Protein AF-A0A2E7QIF4-F1 (afdb_monomer)

Mean predicted aligned error: 8.89 Å

Nearest PDB structures (foldseek):
  8qhs-assembly1_A  TM=5.337E-01  e=3.531E-04  Listeria monocytogenes 10403S
  8fqc-assembly1_U1  TM=5.452E-01  e=2.702E-04  Agrobacterium phage Milano
  9b45-assembly1_P  TM=5.773E-01  e=3.176E-03  Pseudomonas virus Pa193
  8env-assembly1_I  TM=5.473E-01  e=3.176E-03  Pseudomonas phage vB_PaeM_E217
  9b42-assembly1_Q  TM=4.932E-01  e=1.764E-02  Pseudomonas virus Pa193

Radius of gyration: 18.01 Å; Cα contacts (8 Å, |Δi|>4): 302; chains: 1; bounding box: 48×35×57 Å

Secondary structure (DSSP, 8-state):
-B---SSPPEEEEESSSS-TTSEEEEEPPPPPTT-EEEEEEE---EEE-TTS-EEE-S--EEEEEEEEEES--HHHHHHHHHHHHH--EEEEES-TT-TT--EEEEEEEEEEPPBTTB--TTEEEEEEEESSPBS---BHHHHHHHHHHHHHT-----

pLDDT: mean 79.53, std 13.54, range [35.19, 95.19]

Structure (mmCIF, N/CA/C/O backbone):
data_AF-A0A2E7QIF4-F1
#
_entry.id   AF-A0A2E7QIF4-F1
#
loop_
_atom_site.group_PDB
_atom_site.id
_atom_site.type_symbol
_atom_site.label_atom_id
_atom_site.label_alt_id
_atom_site.label_comp_id
_atom_site.label_asym_id
_atom_site.label_entity_id
_atom_site.label_seq_id
_atom_site.pdbx_PDB_ins_code
_atom_site.Cartn_x
_atom_site.Cartn_y
_atom_site.Cartn_z
_atom_site.occupancy
_atom_site.B_iso_or_equiv
_atom_site.auth_seq_id
_atom_site.auth_comp_id
_atom_site.auth_asym_id
_atom_site.auth_atom_id
_atom_site.pdbx_PDB_model_num
ATOM 1 N N . MET A 1 1 ? 15.882 11.655 -2.555 1.00 44.50 1 MET A N 1
ATOM 2 C CA . MET A 1 1 ? 15.370 11.545 -1.172 1.00 44.50 1 MET A CA 1
ATOM 3 C C . MET A 1 1 ? 13.898 11.168 -1.274 1.00 44.50 1 MET A C 1
ATOM 5 O O . MET A 1 1 ? 13.205 11.790 -2.073 1.00 44.50 1 MET A O 1
ATOM 9 N N . ALA A 1 2 ? 13.464 10.092 -0.612 1.00 50.94 2 ALA A N 1
ATOM 10 C CA . ALA A 1 2 ? 12.059 9.679 -0.630 1.00 50.94 2 ALA A CA 1
ATOM 11 C C . ALA A 1 2 ? 11.238 10.697 0.169 1.00 50.94 2 ALA A C 1
ATOM 13 O O . ALA A 1 2 ? 11.675 11.148 1.227 1.00 50.94 2 ALA A O 1
ATOM 14 N N . TYR A 1 3 ? 10.102 11.113 -0.371 1.00 58.53 3 TYR A N 1
ATOM 15 C CA . TYR A 1 3 ? 9.231 12.055 0.312 1.00 58.53 3 TYR A CA 1
ATOM 16 C C . TYR A 1 3 ? 8.413 11.352 1.391 1.00 58.53 3 TYR A C 1
ATOM 18 O O . TYR A 1 3 ? 7.813 10.311 1.146 1.00 58.53 3 TYR A O 1
ATOM 26 N N . THR A 1 4 ? 8.361 11.967 2.565 1.00 56.00 4 THR A N 1
ATOM 27 C CA . THR A 1 4 ? 7.539 11.555 3.702 1.00 56.00 4 THR A CA 1
ATOM 28 C C . THR A 1 4 ? 6.399 12.562 3.847 1.00 56.00 4 THR A C 1
ATOM 30 O O . THR A 1 4 ? 6.537 13.553 4.564 1.00 56.00 4 THR A O 1
ATOM 33 N N . GLY A 1 5 ? 5.312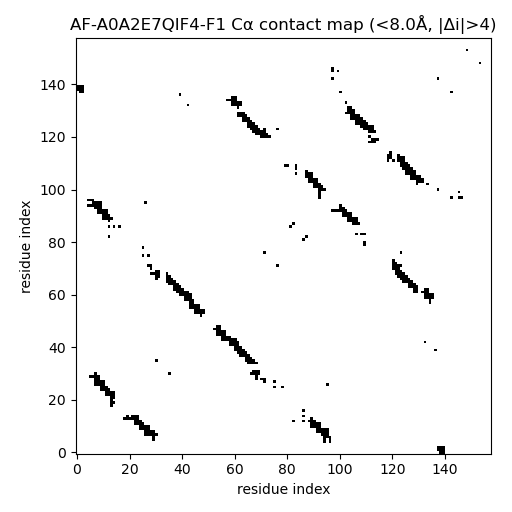 12.393 3.095 1.00 61.62 5 GLY A N 1
ATOM 34 C CA . GLY A 1 5 ? 4.162 13.304 3.158 1.00 61.62 5 GLY A CA 1
ATOM 35 C C . GLY A 1 5 ? 3.518 13.405 4.538 1.00 61.62 5 GLY A C 1
ATOM 36 O O . GLY A 1 5 ? 3.712 12.535 5.385 1.00 61.62 5 GLY A O 1
ATOM 37 N N . SER A 1 6 ? 2.755 14.479 4.754 1.00 65.75 6 SER A N 1
ATOM 38 C CA . SER A 1 6 ? 2.076 14.778 6.024 1.00 65.75 6 SER A CA 1
ATOM 39 C C . SER A 1 6 ? 0.747 14.047 6.204 1.00 65.75 6 SER A C 1
ATOM 41 O O . SER A 1 6 ? 0.360 13.756 7.333 1.00 65.75 6 SER A O 1
ATOM 43 N N . GLY A 1 7 ? 0.042 13.772 5.108 1.00 74.38 7 GLY A N 1
ATOM 44 C CA . GLY A 1 7 ? -1.268 13.143 5.125 1.00 74.38 7 GLY A CA 1
ATOM 45 C C . GLY A 1 7 ? -1.240 11.643 5.438 1.00 74.38 7 GLY A C 1
ATOM 46 O O . GLY A 1 7 ? -0.308 10.924 5.058 1.00 74.38 7 GLY A O 1
ATOM 47 N N . GLY A 1 8 ? -2.295 11.177 6.114 1.00 84.69 8 GLY A N 1
ATOM 48 C CA . GLY A 1 8 ? -2.536 9.757 6.368 1.00 84.69 8 GLY A CA 1
ATOM 49 C C . GLY A 1 8 ? -2.788 8.974 5.073 1.00 84.69 8 GLY A C 1
ATOM 50 O O . GLY A 1 8 ? -3.063 9.577 4.028 1.00 84.69 8 GLY A O 1
ATOM 51 N N . PRO A 1 9 ? -2.651 7.640 5.110 1.00 89.94 9 PRO A N 1
ATOM 52 C CA . PRO A 1 9 ? -3.017 6.805 3.982 1.00 89.94 9 PRO A CA 1
ATOM 53 C C . PRO A 1 9 ? -4.542 6.720 3.846 1.00 89.94 9 PRO A C 1
ATOM 55 O O . PRO A 1 9 ? -5.281 6.756 4.828 1.00 89.94 9 PRO A O 1
ATOM 58 N N . THR A 1 10 ? -5.014 6.552 2.619 1.00 91.50 10 THR A N 1
ATOM 59 C CA . THR A 1 10 ? -6.419 6.273 2.318 1.00 91.50 10 THR A CA 1
ATOM 60 C C . THR A 1 10 ? -6.511 4.930 1.617 1.00 91.50 10 THR A C 1
ATOM 62 O O . THR A 1 10 ? -5.756 4.654 0.684 1.00 91.50 10 THR A O 1
ATOM 65 N N . ILE A 1 11 ? -7.467 4.111 2.038 1.00 91.69 11 ILE A N 1
ATOM 66 C CA . ILE A 1 11 ? -7.817 2.860 1.373 1.00 91.69 11 ILE A CA 1
ATOM 67 C C . ILE A 1 11 ? -9.107 3.072 0.591 1.00 91.69 11 ILE A C 1
ATOM 69 O O . ILE A 1 11 ? -10.085 3.611 1.108 1.00 91.69 11 ILE A O 1
ATOM 73 N N . ILE A 1 12 ? -9.107 2.631 -0.658 1.00 90.12 12 ILE A N 1
ATOM 74 C CA . ILE A 1 12 ? -10.293 2.533 -1.497 1.00 90.12 12 ILE A CA 1
ATOM 75 C C . ILE A 1 12 ? -10.508 1.054 -1.798 1.00 90.12 12 ILE A C 1
ATOM 77 O O . ILE A 1 12 ? -9.614 0.390 -2.321 1.00 90.12 12 ILE A O 1
ATOM 81 N N . TYR A 1 13 ? -11.684 0.535 -1.477 1.00 87.69 13 TYR A N 1
ATOM 82 C CA . TYR A 1 13 ? -12.046 -0.854 -1.752 1.00 87.69 13 TYR A CA 1
ATOM 83 C C . TYR A 1 13 ? -13.475 -0.942 -2.287 1.00 87.69 13 TYR A C 1
ATOM 85 O O . TYR A 1 13 ? -14.237 0.020 -2.204 1.00 87.69 13 TYR A O 1
ATOM 93 N N . TYR A 1 14 ? -13.829 -2.090 -2.853 1.00 81.19 14 TYR A N 1
ATOM 94 C CA . TYR A 1 14 ? -15.171 -2.370 -3.353 1.00 81.19 14 TYR A CA 1
ATOM 95 C C . TYR A 1 14 ? -15.790 -3.453 -2.470 1.00 81.19 14 TYR A C 1
ATOM 97 O O . TYR A 1 14 ? -15.160 -4.483 -2.250 1.00 81.19 14 TYR A O 1
ATOM 105 N N . ASP A 1 15 ? -16.991 -3.205 -1.941 1.00 71.75 15 ASP A N 1
ATOM 106 C CA . ASP A 1 15 ? -17.706 -4.173 -1.086 1.00 71.75 15 ASP A CA 1
ATOM 107 C C . ASP A 1 15 ? -18.119 -5.425 -1.882 1.00 71.75 15 ASP A C 1
ATOM 109 O O . ASP A 1 15 ? -18.134 -6.535 -1.359 1.00 71.75 15 ASP A O 1
ATOM 113 N N . ASP A 1 16 ? -18.374 -5.255 -3.184 1.00 70.56 16 ASP A N 1
ATOM 114 C CA . ASP A 1 16 ? -18.579 -6.345 -4.134 1.00 70.56 16 ASP A CA 1
ATOM 115 C C . ASP A 1 16 ? -17.425 -6.371 -5.160 1.00 70.56 16 ASP A C 1
ATOM 117 O O . ASP A 1 16 ? -17.313 -5.454 -5.983 1.00 70.56 16 ASP A O 1
ATOM 121 N N . PRO A 1 17 ? -16.566 -7.410 -5.156 1.00 62.34 17 PRO A N 1
ATOM 122 C CA . PRO A 1 17 ? -15.470 -7.533 -6.115 1.00 62.34 17 PRO A CA 1
ATOM 123 C C . PRO A 1 17 ? -15.951 -7.789 -7.555 1.00 62.34 17 PRO A C 1
ATOM 125 O O . PRO A 1 17 ? -15.175 -7.614 -8.493 1.00 62.34 17 PRO A O 1
ATOM 128 N N . VAL A 1 18 ? -17.211 -8.192 -7.752 1.00 67.19 18 VAL A N 1
ATOM 129 C CA . VAL A 1 18 ? -17.833 -8.386 -9.072 1.00 67.19 18 VAL A CA 1
ATOM 130 C C . VAL A 1 18 ? -18.488 -7.092 -9.556 1.00 67.19 18 VAL A C 1
ATOM 132 O O . VAL A 1 18 ? -18.449 -6.783 -10.748 1.00 67.19 18 VAL A O 1
ATOM 135 N N . ASN A 1 19 ? -19.067 -6.314 -8.641 1.00 66.75 19 ASN A N 1
ATOM 136 C CA . ASN A 1 19 ? -19.782 -5.080 -8.950 1.00 66.75 19 ASN A CA 1
ATOM 137 C C . ASN A 1 19 ? -19.041 -3.851 -8.397 1.00 66.75 19 ASN A C 1
ATOM 139 O O . ASN A 1 19 ? -19.410 -3.265 -7.381 1.00 66.75 19 ASN A O 1
ATOM 143 N N . MET A 1 20 ? -18.000 -3.428 -9.120 1.00 69.31 20 MET A N 1
ATOM 144 C CA . MET A 1 20 ? -17.104 -2.316 -8.760 1.00 69.31 20 MET A CA 1
ATOM 145 C C . MET A 1 20 ? -17.732 -0.916 -8.936 1.00 69.31 20 MET A C 1
ATOM 147 O O . MET A 1 20 ? -17.037 0.062 -9.201 1.00 69.31 20 MET A O 1
ATOM 151 N N . SER A 1 21 ? -19.055 -0.795 -8.841 1.00 70.94 21 SER A N 1
ATOM 152 C CA . SER A 1 21 ? -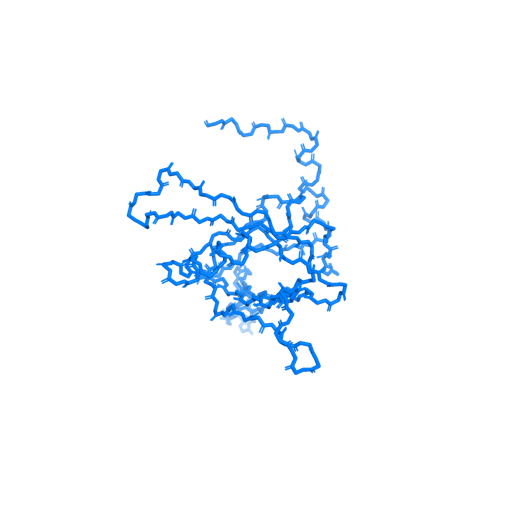19.777 0.446 -9.151 1.00 70.94 21 SER A CA 1
ATOM 153 C C . SER A 1 21 ? -19.739 1.480 -8.022 1.00 70.94 21 SER A C 1
ATOM 155 O O . SER A 1 21 ? -19.883 2.667 -8.298 1.00 70.94 21 SER A O 1
ATOM 157 N N . ASN A 1 22 ? -19.489 1.062 -6.775 1.00 78.88 22 ASN A N 1
ATOM 158 C CA . ASN A 1 22 ? -19.460 1.952 -5.610 1.00 78.88 22 ASN A CA 1
ATOM 159 C C . ASN A 1 22 ? -18.196 1.731 -4.758 1.00 78.88 22 ASN A C 1
ATOM 161 O O . ASN A 1 22 ? -18.204 0.883 -3.862 1.00 78.88 22 ASN A O 1
ATOM 165 N N . PRO A 1 23 ? -17.102 2.474 -5.011 1.00 84.50 23 PRO A N 1
ATOM 166 C CA . PRO A 1 23 ? -15.911 2.404 -4.176 1.00 84.50 23 PRO A CA 1
ATOM 167 C C . PRO A 1 23 ? -16.176 3.006 -2.791 1.00 84.50 23 PRO A C 1
ATOM 169 O O . PRO A 1 23 ? -16.647 4.138 -2.661 1.00 84.50 23 PRO A O 1
ATOM 172 N N . ILE A 1 24 ? -15.812 2.272 -1.743 1.00 86.94 24 ILE A N 1
ATOM 173 C CA . ILE A 1 24 ? -15.818 2.755 -0.365 1.00 86.94 24 ILE A CA 1
ATOM 174 C C . ILE A 1 24 ? -14.439 3.324 -0.050 1.00 86.94 24 ILE A C 1
AT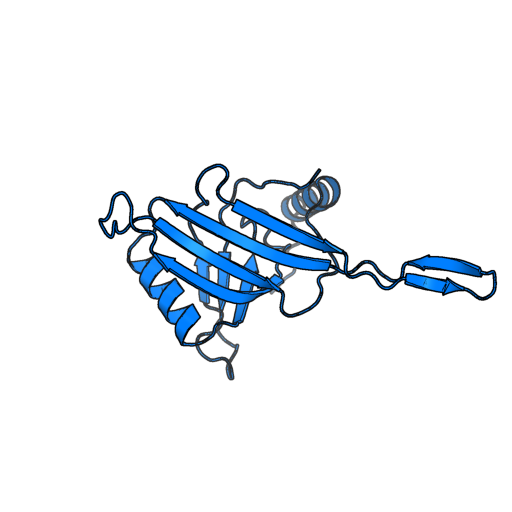OM 176 O O . ILE A 1 24 ? -13.414 2.656 -0.194 1.00 86.94 24 ILE A O 1
ATOM 180 N N . ARG A 1 25 ? -14.428 4.571 0.420 1.00 89.81 25 ARG A N 1
ATOM 181 C CA . ARG A 1 25 ? -13.223 5.279 0.849 1.00 89.81 25 ARG A CA 1
ATOM 182 C C . ARG A 1 25 ? -13.089 5.245 2.369 1.00 89.81 25 ARG A C 1
ATOM 184 O O . ARG A 1 25 ? -14.018 5.607 3.093 1.00 89.81 25 ARG A O 1
ATOM 191 N N . VAL A 1 26 ? -11.917 4.842 2.846 1.00 89.50 26 VAL A N 1
ATOM 192 C CA . VAL A 1 26 ? -11.543 4.824 4.262 1.00 89.50 26 VAL A CA 1
ATOM 193 C C . VAL A 1 26 ? -10.268 5.63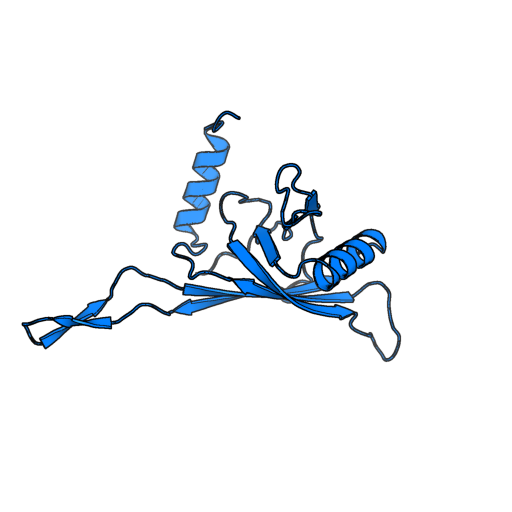7 4.429 1.00 89.50 26 VAL A C 1
ATOM 195 O O . VAL A 1 26 ? -9.179 5.182 4.087 1.00 89.50 26 VAL A O 1
ATOM 198 N N . ASP A 1 27 ? -10.413 6.858 4.936 1.00 89.38 27 ASP A N 1
ATOM 199 C CA . ASP A 1 27 ? -9.276 7.700 5.298 1.00 89.38 27 ASP A CA 1
ATOM 200 C C . ASP A 1 27 ? -8.758 7.253 6.670 1.00 89.38 27 ASP A C 1
ATOM 202 O O . ASP A 1 27 ? -9.487 7.291 7.664 1.00 89.38 27 ASP A O 1
ATOM 206 N N . LEU A 1 28 ? -7.513 6.783 6.718 1.00 88.31 28 LEU A N 1
ATOM 207 C CA . LEU A 1 28 ? -6.884 6.317 7.948 1.00 88.31 28 LEU A CA 1
ATOM 208 C C . LEU A 1 28 ? -6.141 7.467 8.635 1.00 88.31 28 LEU A C 1
ATOM 210 O O . LEU A 1 28 ? -5.691 8.410 7.972 1.00 88.31 28 LEU A O 1
ATOM 214 N N . PRO A 1 29 ? -5.985 7.407 9.970 1.00 86.12 29 PRO A N 1
ATOM 215 C CA . PRO A 1 29 ? -5.172 8.383 10.680 1.00 86.12 29 PRO A CA 1
ATOM 216 C C . PRO A 1 29 ? -3.721 8.357 10.187 1.00 86.12 29 PRO A C 1
ATOM 218 O O . PRO A 1 29 ? -3.253 7.402 9.568 1.00 86.12 29 PRO A O 1
ATOM 221 N N . VAL A 1 30 ? -2.978 9.421 10.483 1.00 85.12 30 VAL A N 1
ATOM 222 C CA . VAL A 1 30 ? -1.534 9.435 10.235 1.00 85.12 30 VAL A CA 1
ATOM 223 C C . VAL A 1 30 ? -0.882 8.364 11.110 1.00 85.12 30 VAL A C 1
ATOM 225 O O . VAL A 1 30 ? -1.197 8.243 12.293 1.00 85.12 30 VAL A O 1
ATOM 228 N N . ALA A 1 31 ? 0.025 7.581 10.526 1.00 84.62 31 ALA A N 1
ATOM 229 C CA . ALA A 1 31 ? 0.820 6.623 11.281 1.00 84.62 31 ALA A CA 1
ATOM 230 C C . ALA A 1 31 ? 1.642 7.330 12.372 1.00 84.62 31 ALA A C 1
ATOM 232 O O . ALA A 1 31 ? 2.025 8.497 12.239 1.00 84.62 31 ALA A O 1
ATOM 233 N N . ASN A 1 32 ? 1.967 6.596 13.431 1.00 83.69 32 ASN A N 1
ATOM 234 C CA . ASN A 1 32 ? 2.866 7.057 14.475 1.00 83.69 32 ASN A CA 1
ATOM 235 C C . ASN A 1 32 ? 4.173 7.587 13.878 1.00 83.69 32 ASN A C 1
ATOM 237 O O . ASN A 1 32 ? 4.676 7.095 12.862 1.00 83.69 32 ASN A O 1
ATOM 241 N N . LYS A 1 33 ? 4.751 8.609 14.515 1.00 80.50 33 LYS A N 1
ATOM 242 C CA . LYS A 1 33 ? 5.989 9.226 14.027 1.00 80.50 33 LYS A CA 1
ATOM 243 C C . LYS A 1 33 ? 7.086 8.164 13.888 1.00 80.50 33 LYS A C 1
ATOM 245 O O . LYS A 1 33 ? 7.470 7.536 14.869 1.00 80.50 33 LYS A O 1
ATOM 250 N N . GLY A 1 34 ? 7.600 7.990 12.669 1.00 81.25 34 GLY A N 1
ATOM 251 C CA . GLY A 1 34 ? 8.630 6.989 12.361 1.00 81.25 34 GLY A CA 1
ATOM 252 C C . GLY A 1 34 ? 8.126 5.541 12.289 1.00 81.25 34 GLY A C 1
ATOM 253 O O . GLY A 1 34 ? 8.940 4.632 12.218 1.00 81.25 34 GLY A O 1
ATOM 254 N N . LYS A 1 35 ? 6.807 5.320 12.306 1.00 86.12 35 LYS A N 1
ATOM 255 C CA . LYS A 1 35 ? 6.143 4.009 12.185 1.00 86.12 35 LYS A CA 1
ATOM 256 C C . LYS A 1 35 ? 5.396 3.859 10.857 1.00 86.12 35 LYS A C 1
ATOM 258 O O . LYS A 1 35 ? 4.401 3.146 10.747 1.00 86.12 35 LYS A O 1
ATOM 263 N N . ARG A 1 36 ? 5.876 4.594 9.861 1.00 87.62 36 ARG A N 1
ATOM 264 C CA . ARG A 1 36 ? 5.482 4.491 8.467 1.00 87.62 36 ARG A CA 1
ATOM 265 C C . ARG A 1 36 ? 6.719 4.130 7.674 1.00 87.62 36 ARG A C 1
ATOM 267 O O . ARG A 1 36 ? 7.681 4.898 7.666 1.00 87.62 36 ARG A O 1
ATOM 274 N N . GLU A 1 37 ? 6.650 3.007 6.988 1.00 89.81 37 GLU A N 1
ATOM 275 C CA . GLU A 1 37 ? 7.725 2.505 6.149 1.00 89.81 37 GLU A CA 1
ATOM 276 C C . GLU A 1 37 ? 7.148 2.204 4.772 1.00 89.81 37 GLU A C 1
ATOM 278 O O . GLU A 1 37 ? 6.368 1.273 4.614 1.00 89.81 37 GLU A O 1
ATOM 283 N N . ASP A 1 38 ? 7.518 3.015 3.783 1.00 89.62 38 ASP A N 1
ATOM 284 C CA . ASP A 1 38 ? 7.180 2.786 2.381 1.00 89.62 38 ASP A CA 1
ATOM 285 C C . ASP A 1 38 ? 8.463 2.360 1.656 1.00 89.62 38 ASP A C 1
ATOM 287 O O . ASP A 1 38 ? 9.418 3.138 1.554 1.00 89.62 38 ASP A O 1
ATOM 291 N N . THR A 1 39 ? 8.494 1.131 1.149 1.00 91.00 39 THR A N 1
ATOM 292 C CA . THR A 1 39 ? 9.660 0.546 0.481 1.00 91.00 39 THR A CA 1
ATOM 293 C C . THR A 1 39 ? 9.375 0.306 -0.998 1.00 91.00 39 THR A C 1
ATOM 295 O O . THR A 1 39 ? 8.268 -0.042 -1.402 1.00 91.00 39 THR A O 1
ATOM 298 N N . TYR A 1 40 ? 10.405 0.514 -1.819 1.00 90.75 40 TYR A N 1
ATOM 299 C CA .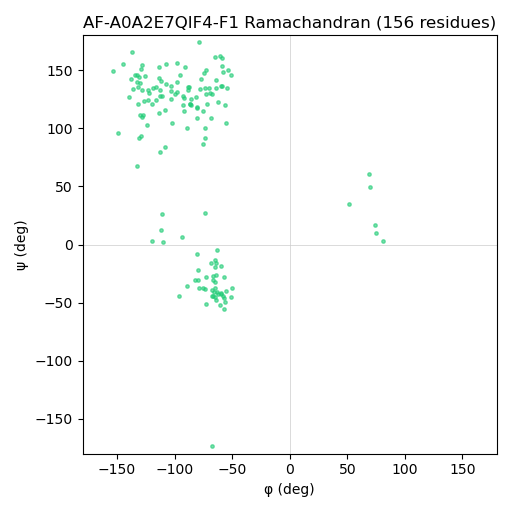 TYR A 1 40 ? 10.362 0.385 -3.273 1.00 90.75 40 TYR A CA 1
ATOM 300 C C . TYR A 1 40 ? 11.529 -0.504 -3.715 1.00 90.75 40 TYR A C 1
ATOM 302 O O . TYR A 1 40 ? 12.642 -0.006 -3.897 1.00 90.75 40 TYR A O 1
ATOM 310 N N . SER A 1 41 ? 11.292 -1.811 -3.856 1.00 92.19 41 SER A N 1
ATOM 311 C CA . SER A 1 41 ? 12.301 -2.749 -4.375 1.00 92.19 41 SER A CA 1
ATOM 312 C C . SER A 1 41 ? 12.467 -2.540 -5.877 1.00 92.19 41 SER A C 1
ATOM 314 O O . SER A 1 41 ? 11.463 -2.472 -6.586 1.00 92.19 41 SER A O 1
ATOM 316 N N . ASP A 1 42 ? 13.703 -2.389 -6.360 1.00 91.88 42 ASP A N 1
ATOM 317 C CA . ASP A 1 42 ? 13.999 -2.293 -7.794 1.00 91.88 42 ASP A CA 1
ATOM 318 C C . ASP A 1 42 ? 13.893 -3.676 -8.431 1.00 91.88 42 ASP A C 1
ATOM 320 O O . ASP A 1 42 ? 14.684 -4.567 -8.137 1.00 91.88 42 ASP A O 1
ATOM 324 N N . GLU A 1 43 ? 12.919 -3.827 -9.319 1.00 92.38 43 GLU A N 1
ATOM 325 C CA . GLU A 1 43 ? 12.647 -5.072 -10.034 1.00 92.38 43 GLU A CA 1
ATOM 326 C C . GLU A 1 43 ? 12.978 -4.923 -11.524 1.00 92.38 43 GLU A C 1
ATOM 328 O O . GLU A 1 43 ? 12.554 -5.743 -12.338 1.00 92.38 43 GLU A O 1
ATOM 333 N N . THR A 1 44 ? 13.678 -3.853 -11.913 1.00 90.81 44 THR A N 1
ATOM 334 C CA . THR A 1 44 ? 13.972 -3.520 -13.311 1.00 90.81 44 THR A CA 1
ATOM 335 C C . THR A 1 44 ? 14.823 -4.596 -13.969 1.00 90.81 44 THR A C 1
ATOM 337 O O . THR A 1 44 ? 15.941 -4.875 -13.532 1.00 90.81 44 THR A O 1
ATOM 340 N N . ASP A 1 45 ? 14.318 -5.157 -15.069 1.00 89.56 45 ASP A N 1
ATOM 341 C CA . ASP A 1 45 ? 15.087 -6.108 -15.865 1.00 89.56 45 ASP A CA 1
ATOM 342 C C . ASP A 1 45 ? 16.320 -5.433 -16.473 1.00 89.56 45 ASP A C 1
ATOM 344 O O . ASP A 1 45 ? 16.273 -4.289 -16.944 1.00 89.56 45 ASP A O 1
ATOM 348 N N . ARG A 1 46 ? 17.430 -6.171 -16.498 1.00 90.81 46 ARG A N 1
ATOM 349 C CA . ARG A 1 46 ? 18.685 -5.742 -17.116 1.00 90.81 46 ARG A CA 1
ATOM 350 C C . ARG A 1 46 ? 19.075 -6.754 -18.175 1.00 90.81 46 ARG A C 1
ATOM 352 O O . ARG A 1 46 ? 19.108 -7.951 -17.902 1.00 90.81 46 ARG A O 1
ATOM 359 N N . PHE A 1 47 ? 19.382 -6.263 -19.366 1.00 89.25 47 PHE A N 1
ATOM 360 C CA . PHE A 1 47 ? 19.718 -7.095 -20.515 1.00 89.25 47 PHE A CA 1
ATOM 361 C C . PHE A 1 47 ? 21.064 -6.668 -21.080 1.00 89.25 47 PHE A C 1
ATOM 363 O O . PHE A 1 47 ? 21.395 -5.484 -21.084 1.00 89.25 47 PHE A O 1
ATOM 370 N N . GLU A 1 48 ? 21.836 -7.627 -21.570 1.00 91.06 48 GLU A N 1
ATOM 371 C CA . GLU A 1 48 ? 23.054 -7.351 -22.318 1.00 91.06 48 GLU A CA 1
ATOM 372 C C . GLU A 1 48 ? 22.690 -7.127 -23.789 1.00 91.06 48 GLU A C 1
ATOM 374 O O . GLU A 1 48 ? 21.988 -7.936 -24.401 1.00 91.06 48 GLU A O 1
ATOM 379 N N . ASN A 1 49 ? 23.105 -5.990 -24.345 1.00 86.44 49 ASN A N 1
ATOM 380 C CA . ASN A 1 49 ? 22.885 -5.692 -25.753 1.00 86.44 49 ASN A CA 1
ATOM 381 C C . ASN A 1 49 ? 23.910 -6.424 -26.641 1.00 86.44 49 ASN A C 1
ATOM 383 O O . ASN A 1 49 ? 24.873 -7.018 -26.163 1.00 86.44 49 ASN A O 1
ATOM 387 N N . ILE A 1 50 ? 23.736 -6.329 -27.961 1.00 87.62 50 ILE A N 1
ATOM 388 C CA . ILE A 1 50 ? 24.650 -6.939 -28.943 1.00 87.62 50 ILE A CA 1
ATOM 389 C C . ILE A 1 50 ? 26.105 -6.440 -28.847 1.00 87.62 50 ILE A C 1
ATOM 391 O O . ILE A 1 50 ? 27.005 -7.110 -29.343 1.00 87.62 50 ILE A O 1
ATOM 395 N N . ASP A 1 51 ? 26.339 -5.292 -28.202 1.00 88.94 51 ASP A N 1
ATOM 396 C CA . ASP A 1 51 ? 27.665 -4.697 -27.988 1.00 88.94 51 ASP A CA 1
ATOM 397 C C . ASP A 1 51 ? 28.290 -5.101 -26.636 1.00 88.94 51 ASP A C 1
ATOM 399 O O . ASP A 1 51 ? 29.310 -4.533 -26.238 1.00 88.94 51 ASP A O 1
ATOM 403 N N . GLY A 1 52 ? 27.665 -6.018 -25.889 1.00 85.19 52 GLY A N 1
ATOM 404 C CA . GLY A 1 52 ? 28.119 -6.447 -24.561 1.00 85.19 52 GLY A CA 1
ATOM 405 C C . GLY A 1 52 ? 27.876 -5.423 -23.444 1.00 85.19 52 GLY A C 1
ATOM 406 O O . GLY A 1 52 ? 28.502 -5.474 -22.384 1.00 85.19 52 GLY A O 1
ATOM 407 N N . LYS A 1 53 ? 27.005 -4.430 -23.671 1.00 87.94 53 LYS A N 1
ATOM 408 C CA . LYS A 1 53 ? 26.642 -3.407 -22.680 1.00 87.94 53 LYS A CA 1
ATOM 409 C C . LYS A 1 53 ? 25.338 -3.772 -21.988 1.00 87.94 53 LYS A C 1
ATOM 411 O O . LYS A 1 53 ? 24.326 -4.022 -22.641 1.00 87.94 53 LYS A O 1
ATOM 416 N N . TYR A 1 54 ? 25.341 -3.702 -20.659 1.00 86.69 54 TYR A N 1
ATOM 417 C CA . TYR A 1 54 ? 24.124 -3.830 -19.865 1.00 86.69 54 TYR A CA 1
ATOM 418 C C . TYR A 1 54 ? 23.251 -2.586 -20.018 1.00 86.69 54 TYR A C 1
ATOM 420 O O . TYR A 1 54 ? 23.665 -1.472 -19.688 1.00 86.69 54 TYR A O 1
ATOM 428 N N . ILE A 1 55 ? 22.033 -2.796 -20.499 1.00 87.56 55 ILE A N 1
ATOM 429 C CA . ILE A 1 55 ? 20.976 -1.796 -20.576 1.00 87.56 55 ILE A CA 1
ATOM 430 C C . ILE A 1 55 ? 19.864 -2.162 -19.595 1.00 87.56 55 ILE A C 1
ATOM 432 O O . ILE A 1 55 ? 19.515 -3.331 -19.425 1.00 87.56 55 ILE A O 1
ATOM 436 N N . SER A 1 56 ? 19.309 -1.149 -18.938 1.00 88.06 56 SER A N 1
ATOM 437 C CA . SER A 1 56 ? 18.133 -1.315 -18.086 1.00 88.06 56 SER A CA 1
ATOM 438 C C . SER A 1 56 ? 16.872 -1.160 -18.926 1.00 88.06 56 SER A C 1
ATOM 440 O O . SER A 1 56 ? 16.775 -0.234 -19.735 1.00 88.06 56 SER A O 1
ATOM 442 N N . GLY A 1 57 ? 15.904 -2.050 -18.718 1.00 86.25 57 GLY A N 1
ATOM 443 C CA . GLY A 1 57 ? 14.551 -1.878 -19.232 1.00 86.25 57 GLY A CA 1
ATOM 444 C C . GLY A 1 57 ? 13.817 -0.704 -18.565 1.00 86.25 57 GLY A C 1
ATOM 445 O O . GLY A 1 57 ? 14.402 0.043 -17.773 1.00 86.25 57 GLY A O 1
ATOM 446 N N . PRO A 1 58 ? 12.518 -0.530 -18.866 1.00 87.31 58 PRO A N 1
ATOM 447 C CA . PRO A 1 58 ? 11.682 0.446 -18.179 1.00 87.31 58 PRO A CA 1
ATOM 448 C C . PRO A 1 58 ? 11.726 0.217 -16.665 1.00 87.31 58 PRO A C 1
ATOM 450 O O . PRO A 1 58 ? 11.614 -0.933 -16.227 1.00 87.31 58 PRO A O 1
ATOM 453 N N . PRO A 1 59 ? 11.884 1.281 -15.862 1.00 88.50 59 PRO A N 1
ATOM 454 C CA . PRO A 1 59 ? 12.031 1.121 -14.433 1.00 88.50 59 PRO A CA 1
ATOM 455 C C . PRO A 1 59 ? 10.722 0.615 -13.831 1.00 88.50 59 PRO A C 1
ATOM 457 O O . PRO A 1 59 ? 9.652 1.170 -14.091 1.00 88.50 59 PRO A O 1
ATOM 460 N N . ARG A 1 60 ? 10.813 -0.442 -13.030 1.00 91.88 60 ARG A N 1
ATOM 461 C CA . ARG A 1 60 ? 9.662 -1.035 -12.350 1.00 91.88 60 ARG A CA 1
ATOM 462 C C . ARG A 1 60 ? 10.038 -1.395 -10.922 1.00 91.88 60 ARG A C 1
ATOM 464 O O . ARG A 1 60 ? 11.152 -1.848 -10.661 1.00 91.88 60 ARG A O 1
ATOM 471 N N . TRP A 1 61 ? 9.104 -1.196 -10.005 1.00 92.69 61 TRP A N 1
ATOM 472 C CA . TRP A 1 61 ? 9.326 -1.437 -8.586 1.00 92.69 61 TRP A CA 1
ATOM 473 C C . TRP A 1 61 ? 8.232 -2.307 -7.986 1.00 92.69 61 TRP A C 1
ATOM 475 O O . TRP A 1 61 ? 7.075 -2.252 -8.407 1.00 92.69 61 TRP A O 1
ATOM 485 N N . ARG A 1 62 ? 8.588 -3.072 -6.955 1.00 94.31 62 ARG A N 1
ATOM 486 C CA . ARG A 1 62 ? 7.618 -3.641 -6.017 1.00 94.31 62 ARG A CA 1
ATOM 487 C C . ARG A 1 62 ? 7.467 -2.676 -4.848 1.00 94.31 62 ARG A C 1
ATOM 489 O O . ARG A 1 62 ? 8.444 -2.378 -4.162 1.00 94.31 62 ARG A O 1
ATOM 496 N N . PHE A 1 63 ? 6.254 -2.182 -4.645 1.00 93.62 63 PHE A N 1
ATOM 497 C CA . PHE A 1 63 ? 5.909 -1.378 -3.479 1.00 93.62 63 PHE A CA 1
ATOM 498 C C . PHE A 1 63 ? 5.459 -2.269 -2.328 1.00 93.62 63 PHE A C 1
ATOM 500 O O . PHE A 1 63 ? 4.609 -3.142 -2.535 1.00 93.62 63 PHE A O 1
ATOM 507 N N . THR A 1 64 ? 5.999 -1.998 -1.144 1.00 94.19 64 THR A N 1
ATOM 508 C CA . THR A 1 64 ? 5.522 -2.529 0.133 1.00 94.19 64 THR A CA 1
ATOM 509 C C . THR A 1 64 ? 5.375 -1.391 1.136 1.00 94.19 64 THR A C 1
ATOM 511 O O . THR A 1 64 ? 6.160 -0.439 1.133 1.00 94.19 64 THR A O 1
ATOM 514 N N . ALA A 1 65 ? 4.361 -1.476 1.987 1.00 92.19 65 ALA A N 1
ATOM 515 C CA . ALA A 1 65 ? 4.098 -0.503 3.031 1.00 92.19 65 ALA A CA 1
ATOM 516 C C . ALA A 1 65 ? 3.827 -1.186 4.360 1.00 92.19 65 ALA A C 1
ATOM 518 O O . ALA A 1 65 ? 3.094 -2.169 4.415 1.00 92.19 65 ALA A O 1
ATOM 519 N N . LYS A 1 66 ? 4.365 -0.606 5.428 1.00 93.06 66 LYS A N 1
ATOM 520 C CA . LYS A 1 66 ? 4.050 -0.957 6.809 1.00 93.06 66 LYS A CA 1
ATOM 521 C C . LYS A 1 66 ? 3.640 0.305 7.552 1.00 93.06 66 LYS A C 1
ATOM 523 O O . LYS A 1 66 ? 4.386 1.289 7.599 1.00 93.06 66 LYS A O 1
ATOM 528 N N . TYR A 1 67 ? 2.444 0.280 8.126 1.00 90.31 67 TYR A N 1
ATOM 529 C CA . TYR A 1 67 ? 1.896 1.384 8.904 1.00 90.31 67 TYR A CA 1
ATOM 530 C C . TYR A 1 67 ? 1.535 0.904 10.297 1.00 90.31 67 TYR A C 1
ATOM 532 O O . TYR A 1 67 ? 0.858 -0.107 10.438 1.00 90.31 67 TYR A O 1
ATOM 540 N N . ASN A 1 68 ? 1.932 1.661 11.315 1.00 88.38 68 ASN A N 1
ATOM 541 C CA . ASN A 1 68 ? 1.426 1.498 12.670 1.00 88.38 68 ASN A CA 1
ATOM 542 C C . ASN A 1 68 ? 0.808 2.817 13.152 1.00 88.38 68 ASN A C 1
ATOM 544 O O . ASN A 1 68 ? 1.439 3.875 13.103 1.00 88.38 68 ASN A O 1
ATOM 548 N N . PHE A 1 69 ? -0.453 2.751 13.567 1.00 85.88 69 PHE A N 1
ATOM 549 C CA . PHE A 1 69 ? -1.290 3.900 13.906 1.00 85.88 69 PHE A CA 1
ATOM 550 C C . PHE A 1 69 ? -1.559 3.933 15.412 1.00 85.88 69 PHE A C 1
ATOM 552 O O . PHE A 1 69 ? -2.071 2.942 15.918 1.00 85.88 69 PHE A O 1
ATOM 559 N N . ALA A 1 70 ? -1.303 5.052 16.107 1.00 68.69 70 ALA A N 1
ATOM 560 C CA . ALA A 1 70 ? -1.860 5.277 17.446 1.00 68.69 70 ALA A CA 1
ATOM 561 C C . ALA A 1 70 ? -3.228 5.957 17.334 1.00 68.69 70 ALA A C 1
ATOM 563 O O . ALA A 1 70 ? -3.384 6.945 16.620 1.00 68.69 70 ALA A O 1
ATOM 564 N N . SER A 1 71 ? -4.197 5.481 18.105 1.00 69.31 71 SER A N 1
ATOM 565 C CA . SER A 1 71 ? -5.558 6.010 18.204 1.00 69.31 71 SER A CA 1
ATOM 566 C C . SER A 1 71 ? -6.405 5.804 16.945 1.00 69.31 71 SER A C 1
ATOM 568 O O . SER A 1 71 ? -6.905 6.733 16.304 1.00 69.31 71 SER A O 1
ATOM 570 N N . VAL A 1 72 ? -6.603 4.536 16.594 1.00 73.38 72 VAL A N 1
ATOM 571 C CA . VAL A 1 72 ? -7.559 4.140 15.562 1.00 73.38 72 VAL A CA 1
ATOM 572 C C . VAL A 1 72 ? -8.943 3.994 16.198 1.00 73.38 72 VAL A C 1
ATOM 574 O O . VAL A 1 72 ? -9.136 3.199 17.110 1.00 73.38 72 VAL A O 1
ATOM 577 N N . THR A 1 73 ? -9.932 4.771 15.739 1.00 77.88 73 THR A N 1
ATOM 578 C CA . THR A 1 73 ? -11.311 4.624 16.243 1.00 77.88 73 THR A CA 1
ATOM 579 C C . THR A 1 73 ? -11.820 3.199 16.013 1.00 77.88 73 THR A C 1
ATOM 581 O O . THR A 1 73 ? -11.488 2.596 14.995 1.00 77.88 73 THR A O 1
ATOM 584 N N . GLY A 1 74 ? -12.684 2.677 16.895 1.00 75.31 74 GLY A N 1
ATOM 585 C CA . GLY A 1 74 ? -13.258 1.331 16.732 1.00 75.31 74 GLY A CA 1
ATOM 586 C C . GLY A 1 74 ? -13.856 1.089 15.339 1.00 75.31 74 GLY A C 1
ATOM 587 O O . GLY A 1 74 ? -13.621 0.048 14.743 1.00 75.31 74 GLY A O 1
ATOM 588 N N . GLY A 1 75 ? -14.499 2.103 14.748 1.00 80.62 75 GLY A N 1
ATOM 589 C CA . GLY A 1 75 ? -15.045 2.002 13.392 1.00 80.62 75 GLY A CA 1
ATOM 590 C C . GLY A 1 75 ? -13.995 1.869 12.281 1.00 80.62 75 GLY A C 1
ATOM 591 O O . GLY A 1 75 ? -14.287 1.288 11.241 1.00 80.62 75 GLY A O 1
ATOM 592 N N . HIS A 1 76 ? -12.776 2.381 12.464 1.00 83.25 76 HIS A N 1
ATOM 593 C CA . HIS A 1 76 ? -11.673 2.120 11.533 1.00 83.25 76 HIS A CA 1
ATOM 594 C C . HIS A 1 76 ? -11.148 0.689 11.681 1.00 83.25 76 HIS A C 1
ATOM 596 O O . HIS A 1 76 ? -10.845 0.064 10.670 1.00 83.25 76 HIS A O 1
ATOM 602 N N . ILE A 1 77 ? -11.080 0.168 12.912 1.00 82.00 77 ILE A N 1
ATOM 603 C CA . ILE A 1 77 ? -10.689 -1.224 13.178 1.00 82.00 77 ILE A CA 1
ATOM 604 C C . ILE A 1 77 ? -11.663 -2.173 12.491 1.00 82.00 77 ILE A C 1
ATOM 606 O O . ILE A 1 77 ? -11.240 -3.020 11.709 1.00 82.00 77 ILE A O 1
ATOM 610 N N . ASP A 1 78 ? -12.961 -1.978 12.727 1.00 84.31 78 ASP A N 1
ATOM 611 C CA . ASP A 1 78 ? -14.013 -2.817 12.159 1.00 84.31 78 ASP A CA 1
ATOM 612 C C . ASP A 1 78 ? -13.944 -2.813 10.629 1.00 84.31 78 ASP A C 1
ATOM 614 O O . ASP A 1 78 ? -13.973 -3.871 10.010 1.00 84.31 78 ASP A O 1
ATOM 618 N N . LYS A 1 79 ? -13.756 -1.637 10.014 1.00 85.88 79 LYS A N 1
ATOM 619 C CA . LYS A 1 79 ? -13.588 -1.516 8.559 1.00 85.88 79 LYS A CA 1
ATOM 620 C C . LYS A 1 79 ? -12.328 -2.213 8.053 1.00 85.88 79 LYS A C 1
ATOM 622 O O . LYS A 1 79 ? -12.412 -2.934 7.070 1.00 85.88 79 LYS A O 1
ATOM 627 N N . LEU A 1 80 ? -11.172 -2.007 8.684 1.00 86.12 80 LEU A N 1
ATOM 628 C CA . LEU A 1 80 ? -9.917 -2.637 8.255 1.00 86.12 80 LEU A CA 1
ATOM 629 C C . LEU A 1 80 ? -9.984 -4.161 8.357 1.00 86.12 80 LEU A C 1
ATOM 631 O O . LEU A 1 80 ? -9.552 -4.853 7.438 1.00 86.12 80 LEU A O 1
ATOM 635 N N . MET A 1 81 ? -10.559 -4.674 9.444 1.00 85.31 81 MET A N 1
ATOM 636 C CA . MET A 1 81 ? -10.757 -6.108 9.638 1.00 85.31 81 MET A CA 1
ATOM 637 C C . MET A 1 81 ? -11.779 -6.676 8.651 1.00 85.31 81 MET A C 1
ATOM 639 O O . MET A 1 81 ? -11.576 -7.772 8.134 1.00 85.31 81 MET A O 1
ATOM 643 N N . ASP A 1 82 ? -12.863 -5.953 8.361 1.00 85.50 82 ASP A N 1
ATOM 644 C CA . ASP A 1 82 ? -13.859 -6.375 7.371 1.00 85.50 82 ASP A CA 1
ATOM 645 C C . ASP A 1 82 ? -13.257 -6.427 5.961 1.00 85.50 82 ASP A C 1
ATOM 647 O O . ASP A 1 82 ? -13.399 -7.440 5.277 1.00 85.50 82 ASP A O 1
ATOM 651 N N . ILE A 1 83 ? -12.489 -5.402 5.571 1.00 85.88 83 ILE A N 1
ATOM 652 C CA . ILE A 1 83 ? -11.734 -5.386 4.311 1.00 85.88 83 ILE A CA 1
ATOM 653 C C . ILE A 1 83 ? -10.789 -6.587 4.267 1.00 85.88 83 ILE A C 1
ATOM 655 O O . ILE A 1 83 ? -10.902 -7.406 3.364 1.00 85.88 83 ILE A O 1
ATOM 659 N N . TYR A 1 84 ? -9.919 -6.753 5.266 1.00 85.88 84 TYR A N 1
ATOM 660 C CA . TYR A 1 84 ? -8.950 -7.852 5.302 1.00 85.88 84 TYR A CA 1
ATOM 661 C C . TYR A 1 84 ? -9.606 -9.239 5.174 1.00 85.88 84 TYR A C 1
ATOM 663 O O . TYR A 1 84 ? -9.094 -10.097 4.457 1.00 85.88 84 TYR A O 1
ATOM 671 N N . ASN A 1 85 ? -10.761 -9.450 5.814 1.00 84.00 85 ASN A N 1
ATOM 672 C CA . ASN A 1 85 ? -11.466 -10.734 5.791 1.00 84.00 85 ASN A CA 1
ATOM 673 C C . ASN A 1 85 ? -12.281 -10.982 4.509 1.00 84.00 85 ASN A C 1
ATOM 675 O O . ASN A 1 85 ? -12.468 -12.141 4.135 1.00 84.00 85 ASN A O 1
ATOM 679 N N . ARG A 1 86 ? -12.805 -9.935 3.857 1.00 78.88 86 ARG A N 1
ATOM 680 C CA . ARG A 1 86 ? -13.659 -10.063 2.657 1.00 78.88 86 ARG A CA 1
ATOM 681 C C . ARG A 1 86 ? -12.897 -9.908 1.351 1.00 78.88 86 ARG A C 1
ATOM 683 O O . ARG A 1 86 ? -13.134 -10.651 0.403 1.00 78.88 86 ARG A O 1
ATOM 690 N N . SER A 1 87 ? -12.025 -8.911 1.294 1.00 71.88 87 SER A N 1
ATOM 691 C CA . SER A 1 87 ? -11.249 -8.528 0.123 1.00 71.88 87 SER A CA 1
ATOM 692 C C . SER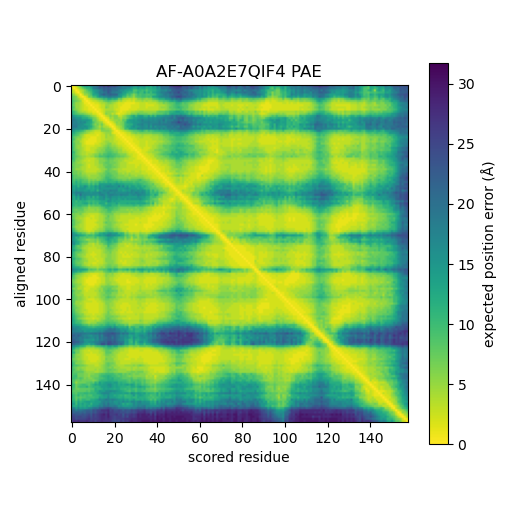 A 1 87 ? -9.928 -7.940 0.591 1.00 71.88 87 SER A C 1
ATOM 694 O O . SER A 1 87 ? -9.813 -6.747 0.864 1.00 71.88 87 SER A O 1
ATOM 696 N N . ASN A 1 88 ? -8.893 -8.772 0.626 1.00 81.75 88 ASN A N 1
ATOM 697 C CA . ASN A 1 88 ? -7.541 -8.286 0.873 1.00 81.75 88 ASN A CA 1
ATOM 698 C C . ASN A 1 88 ? -7.035 -7.367 -0.254 1.00 81.75 88 ASN A C 1
ATOM 700 O O . ASN A 1 88 ? -6.050 -6.671 -0.051 1.00 81.75 88 ASN A O 1
ATOM 704 N N . PHE A 1 89 ? -7.695 -7.321 -1.416 1.00 88.88 89 PHE A N 1
ATOM 705 C CA . PHE A 1 89 ? -7.363 -6.404 -2.503 1.00 88.88 89 PHE A CA 1
ATOM 706 C C . PHE A 1 89 ? -7.955 -5.010 -2.287 1.00 88.88 89 PHE A C 1
ATOM 708 O O . PHE A 1 89 ? -9.167 -4.851 -2.115 1.00 88.88 89 PHE A O 1
ATOM 715 N N . VAL A 1 90 ? -7.097 -3.993 -2.360 1.00 91.12 90 VAL A N 1
ATOM 716 C CA . VAL A 1 90 ? -7.448 -2.588 -2.161 1.00 91.12 90 VAL A CA 1
ATOM 717 C C . VAL A 1 90 ? -6.637 -1.664 -3.062 1.00 91.12 90 VAL A C 1
ATOM 719 O O . VAL A 1 90 ? -5.504 -1.957 -3.429 1.00 91.12 90 VAL A O 1
ATOM 722 N N . LYS A 1 91 ? -7.174 -0.482 -3.355 1.00 92.19 91 LYS A N 1
ATOM 723 C CA . LYS A 1 91 ? -6.392 0.634 -3.885 1.00 92.19 91 LYS A CA 1
ATOM 724 C C . LYS A 1 91 ? -5.909 1.497 -2.723 1.00 92.19 91 LYS A C 1
ATOM 726 O O . LYS A 1 91 ? -6.705 2.115 -2.018 1.00 92.19 91 LYS A O 1
ATOM 731 N N . LEU A 1 92 ? -4.599 1.541 -2.527 1.00 92.19 92 LEU A N 1
ATOM 732 C CA . LEU A 1 92 ? -3.947 2.360 -1.517 1.00 92.19 92 LEU A CA 1
ATOM 733 C C . LEU A 1 92 ? -3.542 3.705 -2.117 1.00 92.19 92 LEU A C 1
ATOM 735 O O . LEU A 1 92 ? -2.822 3.755 -3.112 1.00 92.19 92 LEU A O 1
ATOM 739 N N . ILE A 1 93 ? -3.931 4.791 -1.461 1.00 90.75 93 ILE A N 1
ATOM 740 C CA . ILE A 1 93 ? -3.343 6.119 -1.631 1.00 90.75 93 ILE A CA 1
ATOM 741 C C . ILE A 1 93 ? -2.423 6.337 -0.426 1.00 90.75 93 ILE A C 1
ATOM 743 O O . ILE A 1 93 ? -2.919 6.583 0.675 1.00 90.75 93 ILE A O 1
ATOM 747 N N . PRO A 1 94 ? -1.090 6.248 -0.579 1.00 85.94 94 PRO A N 1
ATOM 748 C CA . PRO A 1 94 ? -0.184 6.344 0.562 1.00 85.94 94 PRO A CA 1
ATOM 749 C C . PRO A 1 94 ? -0.226 7.723 1.230 1.00 85.94 94 PRO A C 1
ATOM 751 O O . PRO A 1 94 ? -0.013 7.831 2.433 1.00 85.94 94 PRO A O 1
ATOM 754 N N . HIS A 1 95 ? -0.463 8.789 0.467 1.00 83.25 95 HIS A N 1
ATOM 755 C CA . HIS A 1 95 ? -0.553 10.152 0.985 1.00 83.25 95 HIS A CA 1
ATOM 756 C C . HIS A 1 95 ? -1.828 10.801 0.466 1.00 83.25 95 HIS A C 1
ATOM 758 O O . HIS A 1 95 ? -1.914 11.103 -0.724 1.00 83.25 95 HIS A O 1
ATOM 764 N N . ILE A 1 96 ? -2.794 11.056 1.349 1.00 81.94 96 ILE A N 1
ATOM 765 C CA . ILE A 1 96 ? -4.061 11.699 0.971 1.00 81.94 96 ILE A CA 1
ATOM 766 C C . ILE A 1 96 ? -3.870 13.076 0.308 1.00 81.94 96 ILE A C 1
ATOM 768 O O . ILE A 1 96 ? -4.668 13.458 -0.542 1.00 81.94 96 ILE A O 1
ATOM 772 N N . ASP A 1 97 ? -2.776 13.776 0.632 1.00 76.00 97 ASP A N 1
ATOM 773 C CA . ASP A 1 97 ? -2.386 15.055 0.020 1.00 76.00 97 ASP A CA 1
ATOM 774 C C . ASP A 1 97 ? -2.040 14.921 -1.481 1.00 76.00 97 ASP A C 1
ATOM 776 O O . ASP A 1 97 ? -2.045 15.906 -2.219 1.00 76.00 97 ASP A O 1
ATOM 780 N N . PHE A 1 98 ? -1.745 13.700 -1.944 1.00 78.69 98 PHE A N 1
ATOM 781 C CA . PHE A 1 98 ? -1.352 13.377 -3.317 1.00 78.69 98 PHE A CA 1
ATOM 782 C C . PHE A 1 98 ? -2.141 12.164 -3.833 1.00 78.69 98 PHE A C 1
ATOM 784 O O . PHE A 1 98 ? -1.553 11.113 -4.100 1.00 78.69 98 PHE A O 1
ATOM 791 N N . PRO A 1 99 ? -3.467 12.294 -4.040 1.00 77.38 99 PRO A N 1
ATOM 792 C CA . PRO A 1 99 ? -4.331 11.173 -4.422 1.00 77.38 99 PRO A CA 1
ATOM 793 C C . PRO A 1 99 ? -3.988 10.574 -5.794 1.00 77.38 99 PRO A C 1
ATOM 795 O O . PRO A 1 99 ? -4.392 9.460 -6.108 1.00 77.38 99 PRO A O 1
ATOM 798 N N . MET A 1 100 ? -3.211 11.306 -6.600 1.00 78.75 100 MET A N 1
ATOM 799 C CA . MET A 1 100 ? -2.685 10.867 -7.896 1.00 78.75 100 MET A CA 1
ATOM 800 C C . MET A 1 100 ? -1.713 9.685 -7.757 1.00 78.75 100 MET A C 1
ATOM 802 O O . MET A 1 100 ? -1.549 8.905 -8.692 1.00 78.75 100 MET A O 1
ATOM 806 N N . ILE A 1 101 ? -1.059 9.558 -6.597 1.00 82.06 101 ILE A N 1
ATOM 807 C CA . ILE A 1 101 ? -0.221 8.410 -6.267 1.00 82.06 101 ILE A CA 1
ATOM 808 C C . ILE A 1 101 ? -1.115 7.378 -5.598 1.00 82.06 101 ILE A C 1
ATOM 810 O O . ILE A 1 101 ? -1.428 7.476 -4.411 1.00 82.06 101 ILE A O 1
ATOM 814 N N . CYS A 1 102 ? -1.517 6.384 -6.378 1.00 88.31 102 CYS A N 1
ATOM 815 C CA . CYS A 1 102 ? -2.291 5.258 -5.896 1.00 88.31 102 CYS A CA 1
ATOM 816 C C . CYS A 1 102 ? -1.726 3.947 -6.441 1.00 88.31 102 CYS A C 1
ATOM 818 O O . CYS A 1 102 ? -1.227 3.890 -7.567 1.00 88.31 102 CYS A O 1
ATOM 820 N N . TYR A 1 103 ? -1.805 2.899 -5.632 1.00 91.25 103 TYR A N 1
ATOM 821 C CA . TYR A 1 103 ? -1.315 1.570 -5.966 1.00 91.25 103 TYR A CA 1
ATOM 822 C C . TYR A 1 103 ? -2.401 0.545 -5.685 1.00 91.25 103 TYR A C 1
ATOM 824 O O . TYR A 1 103 ? -3.089 0.624 -4.671 1.00 91.25 103 TYR A O 1
ATOM 832 N N . ASP A 1 104 ? -2.536 -0.426 -6.577 1.00 92.25 104 ASP A N 1
ATOM 833 C CA . ASP A 1 104 ? -3.352 -1.602 -6.315 1.00 92.25 104 ASP A CA 1
ATOM 834 C C . ASP A 1 104 ? -2.528 -2.561 -5.451 1.00 92.25 104 ASP A C 1
ATOM 836 O O . ASP A 1 104 ? -1.451 -3.004 -5.862 1.00 92.25 104 ASP A O 1
ATOM 840 N N . CYS A 1 105 ? -3.009 -2.838 -4.246 1.00 92.94 105 CYS A N 1
ATOM 841 C CA . CYS A 1 105 ? -2.302 -3.551 -3.193 1.00 92.94 105 CYS A CA 1
ATOM 842 C C . CYS A 1 105 ? -3.137 -4.704 -2.636 1.00 92.94 105 CYS A C 1
ATOM 844 O O . CYS A 1 105 ? -4.365 -4.672 -2.652 1.00 92.94 105 CYS A O 1
ATOM 846 N N . LEU A 1 106 ? -2.448 -5.697 -2.090 1.00 92.88 106 LEU A N 1
ATOM 847 C CA . LEU A 1 106 ? -3.004 -6.656 -1.152 1.00 92.88 106 LEU A CA 1
ATOM 848 C C . LEU A 1 106 ? -2.649 -6.210 0.261 1.00 92.88 106 LEU A C 1
ATOM 850 O O . LEU A 1 106 ? -1.537 -5.743 0.497 1.00 92.88 106 LEU A O 1
ATOM 854 N N . ILE A 1 107 ? -3.593 -6.347 1.183 1.00 92.50 107 ILE A N 1
ATOM 855 C CA . ILE A 1 107 ? -3.339 -6.271 2.615 1.00 92.50 107 ILE A CA 1
ATOM 856 C C . ILE A 1 107 ? -2.798 -7.637 3.036 1.00 92.50 107 ILE A C 1
ATOM 858 O O . ILE A 1 107 ? -3.534 -8.626 3.035 1.00 92.50 107 ILE A O 1
ATOM 862 N N . ASP A 1 108 ? -1.512 -7.685 3.364 1.00 92.06 108 ASP A N 1
ATOM 863 C CA . ASP A 1 108 ? -0.823 -8.915 3.753 1.00 92.06 108 ASP A CA 1
ATOM 864 C C . ASP A 1 108 ? -1.130 -9.283 5.205 1.00 92.06 108 ASP A C 1
ATOM 866 O O . ASP A 1 108 ? -1.295 -10.457 5.539 1.00 92.06 108 ASP A O 1
ATOM 870 N N . SER A 1 109 ? -1.235 -8.276 6.075 1.00 91.25 109 SER A N 1
ATOM 871 C CA . SER A 1 109 ? -1.585 -8.470 7.477 1.00 91.25 109 SER A CA 1
ATOM 872 C C . SER A 1 109 ? -2.254 -7.235 8.082 1.00 91.25 109 SER A C 1
ATOM 874 O O . SER A 1 109 ? -1.974 -6.095 7.704 1.00 91.25 109 SER A O 1
ATOM 876 N N . VAL A 1 110 ? -3.145 -7.480 9.048 1.00 88.62 110 VAL A N 1
ATOM 877 C CA . VAL A 1 110 ? -3.687 -6.477 9.974 1.00 88.62 110 VAL A CA 1
ATOM 878 C C . VAL A 1 110 ? -3.587 -7.058 11.379 1.00 88.62 110 VAL A C 1
ATOM 880 O O . VAL A 1 110 ? -4.143 -8.122 11.653 1.00 88.62 110 VAL A O 1
ATOM 883 N N . ALA A 1 111 ? -2.872 -6.379 12.269 1.00 85.75 111 ALA A N 1
ATOM 884 C CA . ALA A 1 111 ? -2.647 -6.828 13.636 1.00 85.75 111 ALA A CA 1
ATOM 885 C C . ALA A 1 111 ? -2.926 -5.702 14.633 1.00 85.75 111 ALA A C 1
ATOM 887 O O . ALA A 1 111 ? -2.489 -4.570 14.450 1.00 85.75 111 ALA A O 1
ATOM 888 N N . ILE A 1 112 ? -3.626 -6.026 15.719 1.00 81.62 112 ILE A N 1
ATOM 889 C CA . ILE A 1 112 ? -3.757 -5.132 16.873 1.00 81.62 112 ILE A CA 1
ATOM 890 C C . ILE A 1 112 ? -2.549 -5.389 17.773 1.00 81.62 112 ILE A C 1
ATOM 892 O O . ILE A 1 112 ? -2.343 -6.520 18.218 1.00 81.62 112 ILE A O 1
ATOM 896 N N . ILE A 1 113 ? -1.744 -4.361 18.026 1.00 75.06 113 ILE A N 1
ATOM 897 C CA . ILE A 1 113 ? -0.533 -4.482 18.835 1.00 75.06 113 ILE A CA 1
ATOM 898 C C . ILE A 1 113 ? -0.901 -4.310 20.314 1.00 75.06 113 ILE A C 1
ATOM 900 O O . ILE A 1 113 ? -1.428 -3.265 20.701 1.00 75.06 113 ILE A O 1
ATOM 904 N N . PRO A 1 114 ? -0.625 -5.312 21.170 1.00 65.75 114 PRO A N 1
ATOM 905 C CA . PRO A 1 114 ? -0.783 -5.155 22.605 1.00 65.75 114 PRO A CA 1
ATOM 906 C C . PRO A 1 114 ? 0.342 -4.279 23.165 1.00 65.75 114 PRO A C 1
ATOM 908 O O . PRO A 1 114 ? 1.519 -4.499 22.876 1.00 65.75 114 PRO A O 1
ATOM 911 N N . GLN A 1 115 ? -0.015 -3.326 24.021 1.00 65.50 115 GLN A N 1
ATOM 912 C CA . GLN A 1 115 ? 0.938 -2.491 24.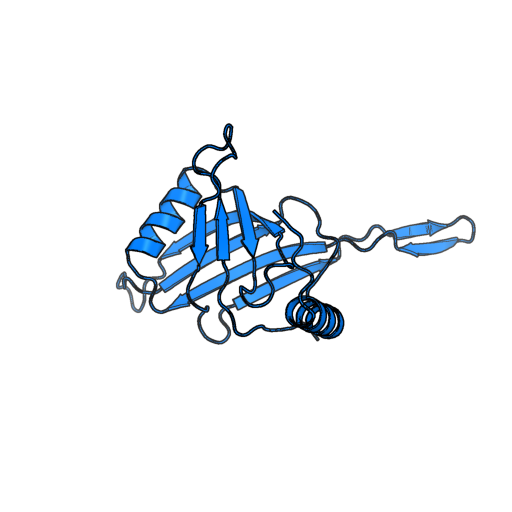747 1.00 65.50 115 GLN A CA 1
ATOM 913 C C . GLN A 1 115 ? 1.026 -3.007 26.188 1.00 65.50 115 GLN A C 1
ATOM 915 O O . GLN A 1 115 ? 0.004 -3.179 26.854 1.00 65.50 115 GLN A O 1
ATOM 920 N N . ASP A 1 116 ? 2.236 -3.331 26.651 1.00 63.66 116 ASP A N 1
ATOM 921 C CA . ASP A 1 116 ? 2.508 -3.836 28.009 1.00 63.66 116 ASP A CA 1
ATOM 922 C C . ASP A 1 116 ? 1.645 -5.042 28.446 1.00 63.66 116 ASP A C 1
ATOM 924 O O . ASP A 1 116 ? 1.271 -5.182 29.610 1.00 63.66 116 ASP A O 1
ATOM 928 N N . GLY A 1 117 ? 1.314 -5.938 27.508 1.00 63.72 117 GLY A N 1
ATOM 929 C CA . GLY A 1 117 ? 0.518 -7.144 27.781 1.00 63.72 117 GLY A CA 1
ATOM 930 C C . GLY A 1 117 ? -0.997 -6.920 27.843 1.00 63.72 117 GLY A C 1
ATOM 931 O O . GLY A 1 117 ? -1.740 -7.878 28.060 1.00 63.72 117 GLY A O 1
ATOM 932 N N . TYR A 1 118 ? -1.467 -5.694 27.597 1.00 58.22 118 TYR A N 1
ATOM 933 C CA . TYR A 1 118 ? -2.884 -5.365 27.464 1.00 58.22 118 TYR A CA 1
ATOM 934 C C . TYR A 1 118 ? -3.231 -5.084 26.000 1.00 58.22 118 TYR A C 1
ATOM 936 O O . TYR A 1 118 ? -2.499 -4.399 25.286 1.00 58.22 118 TYR A O 1
ATOM 944 N N . ILE A 1 119 ? -4.380 -5.593 25.545 1.00 58.81 119 ILE A N 1
ATOM 945 C CA . ILE A 1 119 ? -4.956 -5.199 24.254 1.00 58.81 119 ILE A CA 1
ATOM 946 C C . ILE A 1 119 ? -5.520 -3.788 24.438 1.00 58.81 119 ILE A C 1
ATOM 948 O O . ILE A 1 119 ? -6.653 -3.616 24.891 1.00 58.81 119 ILE A O 1
ATOM 952 N N . MET A 1 120 ? -4.710 -2.772 24.150 1.00 57.91 120 MET A N 1
ATOM 953 C CA . MET A 1 120 ? -5.206 -1.404 24.044 1.00 57.91 120 MET A CA 1
ATOM 954 C C . MET A 1 120 ? -5.918 -1.254 22.701 1.00 57.91 120 MET A C 1
ATOM 956 O O . MET A 1 120 ? -5.494 -1.819 21.695 1.00 57.91 120 MET A O 1
ATOM 960 N N . LYS A 1 121 ? -7.021 -0.501 22.676 1.00 55.41 121 LYS A N 1
ATOM 961 C CA . LYS A 1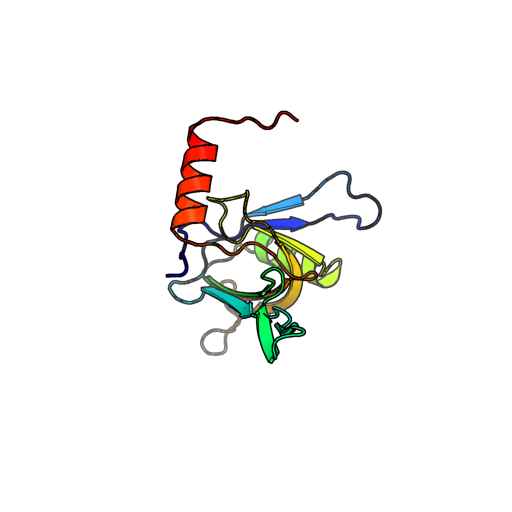 121 ? -7.834 -0.277 21.467 1.00 55.41 121 LYS A CA 1
ATOM 962 C C . LYS A 1 121 ? -7.086 0.459 20.351 1.00 55.41 121 LYS A C 1
ATOM 964 O O . LYS A 1 121 ? -7.638 0.639 19.275 1.00 55.41 121 LYS A O 1
ATOM 969 N N . ASP A 1 122 ? -5.863 0.900 20.609 1.00 61.03 122 ASP A N 1
ATOM 970 C CA . ASP A 1 122 ? -5.354 2.107 19.990 1.00 61.03 122 ASP A CA 1
ATOM 971 C C . ASP A 1 122 ? -4.107 1.889 19.138 1.00 61.03 122 ASP A C 1
ATOM 973 O O . ASP A 1 122 ? -3.629 2.871 18.594 1.00 61.03 122 ASP A O 1
ATOM 977 N N . GLU A 1 123 ? -3.600 0.666 18.951 1.00 74.75 123 GLU A N 1
ATOM 978 C CA . GLU A 1 123 ? -2.476 0.427 18.035 1.00 74.75 123 GLU A CA 1
ATOM 979 C C . GLU A 1 123 ? -2.779 -0.675 17.019 1.00 74.75 123 GLU A C 1
ATOM 981 O O . GLU A 1 123 ? -2.893 -1.849 17.363 1.00 74.75 123 GLU A O 1
ATOM 986 N N . ILE A 1 124 ? -2.904 -0.286 15.747 1.00 84.69 124 ILE A N 1
ATOM 987 C CA . ILE A 1 124 ? -3.030 -1.219 14.620 1.00 84.69 124 ILE A CA 1
ATOM 988 C C . ILE A 1 124 ? -1.794 -1.123 13.755 1.00 84.69 124 ILE A C 1
ATOM 990 O O . ILE A 1 124 ? -1.391 -0.027 13.366 1.00 84.69 124 ILE A O 1
ATOM 994 N N . GLU A 1 125 ? -1.255 -2.283 13.415 1.00 89.62 125 GLU A N 1
ATOM 995 C CA . GLU A 1 125 ? -0.275 -2.472 12.365 1.00 89.62 125 GLU A CA 1
ATOM 996 C C . GLU A 1 125 ? -0.936 -3.072 11.128 1.00 89.62 125 GLU A C 1
ATOM 998 O O . GLU A 1 125 ? -1.758 -3.983 11.219 1.00 89.62 125 GLU A O 1
ATOM 1003 N N . MET A 1 126 ? -0.583 -2.532 9.969 1.00 91.50 126 MET A N 1
ATOM 1004 C CA . MET A 1 126 ? -1.053 -2.999 8.677 1.00 91.50 126 MET A CA 1
ATOM 1005 C C . MET A 1 126 ? 0.117 -3.059 7.705 1.00 91.50 126 MET A C 1
ATOM 1007 O O . MET A 1 126 ? 0.882 -2.097 7.586 1.00 91.50 126 MET A O 1
ATOM 1011 N N . GLU A 1 127 ? 0.211 -4.171 6.987 1.00 93.75 127 GLU A N 1
ATOM 1012 C CA . GLU A 1 127 ? 1.196 -4.389 5.932 1.00 93.75 127 GLU A CA 1
ATOM 1013 C C . GLU A 1 127 ? 0.491 -4.562 4.590 1.00 93.75 127 GLU A C 1
ATOM 1015 O O . GLU A 1 127 ? -0.524 -5.256 4.494 1.00 93.75 127 GLU A O 1
ATOM 1020 N N . LEU A 1 128 ? 1.013 -3.902 3.555 1.00 94.75 128 LEU A N 1
ATOM 1021 C CA . LEU A 1 128 ? 0.488 -3.989 2.200 1.00 94.75 128 LEU A CA 1
ATOM 1022 C C . LEU A 1 128 ? 1.594 -4.217 1.179 1.00 94.75 128 LEU A C 1
ATOM 1024 O O . LEU A 1 128 ? 2.656 -3.595 1.255 1.00 94.75 128 LEU A O 1
ATOM 1028 N N . THR A 1 129 ? 1.272 -4.976 0.137 1.00 95.19 129 THR A N 1
ATOM 1029 C CA . THR A 1 129 ? 2.142 -5.196 -1.018 1.00 95.19 129 THR A CA 1
ATOM 1030 C C . THR A 1 129 ? 1.395 -4.906 -2.310 1.00 95.19 129 THR A C 1
ATOM 1032 O O . THR A 1 129 ? 0.279 -5.367 -2.524 1.00 95.19 129 THR A O 1
ATOM 1035 N N . SER A 1 130 ? 2.016 -4.146 -3.210 1.00 94.38 130 SER A N 1
ATOM 1036 C CA . SER A 1 130 ? 1.464 -3.901 -4.551 1.00 94.38 130 SER A CA 1
ATOM 1037 C C . SER A 1 130 ? 1.254 -5.204 -5.329 1.00 94.38 130 SER A C 1
ATOM 1039 O O . SER A 1 130 ? 2.139 -6.059 -5.355 1.00 94.38 130 SER A O 1
ATOM 1041 N N . VAL A 1 131 ? 0.114 -5.340 -6.011 1.00 92.06 131 VAL A N 1
ATOM 1042 C CA . VAL A 1 131 ? -0.214 -6.509 -6.849 1.00 92.06 131 VAL A CA 1
ATOM 1043 C C . VAL A 1 131 ? 0.607 -6.511 -8.126 1.00 92.06 131 VAL A C 1
ATOM 1045 O O . VAL A 1 131 ? 1.290 -7.485 -8.448 1.00 92.06 131 VAL A O 1
ATOM 1048 N N . ASN A 1 132 ? 0.593 -5.384 -8.828 1.00 91.06 132 ASN A N 1
ATOM 1049 C CA . ASN A 1 132 ? 1.378 -5.183 -10.035 1.00 91.06 132 ASN A CA 1
ATOM 1050 C C . ASN A 1 132 ? 2.659 -4.422 -9.711 1.00 91.06 132 ASN A C 1
ATOM 1052 O O . ASN A 1 132 ? 2.718 -3.670 -8.738 1.00 91.06 132 ASN A O 1
ATOM 1056 N N . TYR A 1 133 ? 3.678 -4.588 -10.556 1.00 91.94 133 TYR A N 1
ATOM 1057 C CA . TYR A 1 133 ? 4.817 -3.682 -10.505 1.00 91.94 133 TYR A CA 1
ATOM 1058 C C . TYR A 1 133 ? 4.343 -2.252 -10.758 1.00 91.94 133 TYR A C 1
ATOM 1060 O O . TYR A 1 133 ? 3.537 -1.998 -11.658 1.00 91.94 133 TYR A O 1
ATOM 1068 N N . ILE A 1 134 ? 4.863 -1.324 -9.968 1.00 89.75 134 ILE A N 1
ATOM 1069 C CA . ILE A 1 134 ? 4.590 0.098 -10.124 1.00 89.75 134 ILE A CA 1
ATOM 1070 C C . ILE A 1 134 ? 5.698 0.733 -10.962 1.00 89.75 134 ILE A C 1
ATOM 1072 O O . ILE A 1 134 ? 6.865 0.354 -10.874 1.00 89.75 134 ILE A O 1
ATOM 1076 N N . TYR A 1 135 ? 5.330 1.726 -11.762 1.00 85.75 135 TYR A N 1
ATOM 1077 C CA . TYR A 1 135 ? 6.247 2.430 -12.671 1.00 85.75 135 TYR A CA 1
ATOM 1078 C C . TYR A 1 135 ? 6.528 3.863 -12.220 1.00 85.75 135 TYR A C 1
ATOM 1080 O O . TYR A 1 135 ? 7.258 4.607 -12.872 1.00 85.75 135 TYR A O 1
ATOM 1088 N N . THR A 1 136 ? 5.964 4.250 -11.078 1.00 77.94 136 THR A N 1
ATOM 1089 C CA . THR A 1 136 ? 6.091 5.592 -10.527 1.00 77.94 136 THR A CA 1
ATOM 1090 C C . THR A 1 136 ? 6.282 5.477 -9.030 1.00 77.94 136 THR A C 1
ATOM 1092 O O . THR A 1 136 ? 5.475 4.846 -8.359 1.00 77.94 136 THR A O 1
ATOM 1095 N N . ARG A 1 137 ? 7.334 6.108 -8.507 1.00 80.62 137 ARG A N 1
ATOM 1096 C CA . ARG A 1 137 ? 7.566 6.259 -7.067 1.00 80.62 137 ARG A CA 1
ATOM 1097 C C . ARG A 1 137 ? 7.459 7.733 -6.666 1.00 80.62 137 ARG A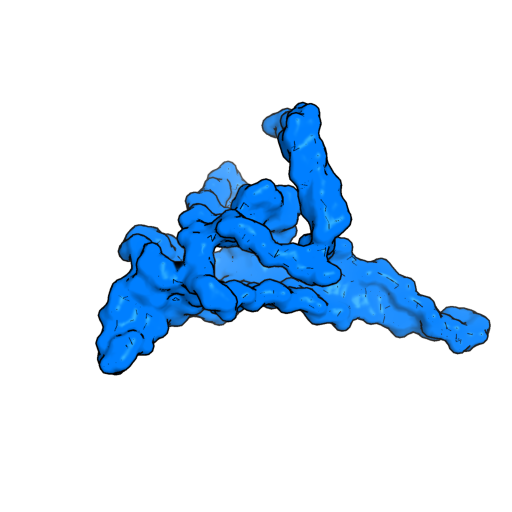 C 1
ATOM 1099 O O . ARG A 1 137 ? 7.769 8.598 -7.496 1.00 80.62 137 ARG A O 1
ATOM 1106 N N . PRO A 1 138 ? 7.086 8.049 -5.417 1.00 74.38 138 PRO A N 1
ATOM 1107 C CA . PRO A 1 138 ? 7.065 9.416 -4.929 1.00 74.38 138 PRO A CA 1
ATOM 1108 C C . PRO A 1 138 ? 8.507 9.919 -4.819 1.00 74.38 138 PRO A C 1
ATOM 1110 O O . PRO A 1 138 ? 9.282 9.491 -3.960 1.00 74.38 138 PRO A O 1
ATOM 1113 N N . SER A 1 139 ? 8.886 10.824 -5.714 1.00 74.88 139 SER A N 1
ATOM 1114 C CA . SER A 1 139 ? 10.102 11.626 -5.597 1.00 74.88 139 SER A CA 1
ATOM 1115 C C . SER A 1 139 ? 9.715 13.061 -5.261 1.00 74.88 139 SER A C 1
ATOM 1117 O O . SER A 1 139 ? 8.606 13.489 -5.577 1.00 74.88 139 SER A O 1
ATOM 1119 N N . ILE A 1 140 ? 10.628 13.812 -4.637 1.00 69.88 140 ILE A N 1
ATOM 1120 C CA . ILE A 1 140 ? 10.421 15.241 -4.353 1.00 69.88 140 ILE A CA 1
ATOM 1121 C C . ILE A 1 140 ? 9.981 15.981 -5.625 1.00 69.88 140 ILE A C 1
ATOM 1123 O O . ILE A 1 140 ? 8.997 16.711 -5.589 1.00 69.88 140 ILE A O 1
ATOM 1127 N N . ASP A 1 141 ? 10.638 15.722 -6.757 1.00 66.62 141 ASP A N 1
ATOM 1128 C CA . ASP A 1 141 ? 10.333 16.379 -8.031 1.00 66.62 141 ASP A CA 1
ATOM 1129 C C . ASP A 1 141 ? 8.945 16.000 -8.570 1.00 66.62 141 ASP A C 1
ATOM 1131 O O . ASP A 1 141 ? 8.170 16.874 -8.964 1.00 66.62 141 ASP A O 1
ATOM 1135 N N . ASN A 1 142 ? 8.584 14.710 -8.518 1.00 68.38 142 ASN A N 1
ATOM 1136 C CA . ASN A 1 142 ? 7.274 14.236 -8.976 1.00 68.38 142 ASN A CA 1
ATOM 1137 C C . ASN A 1 142 ? 6.149 14.800 -8.105 1.00 68.38 142 ASN A C 1
ATOM 1139 O O . ASN A 1 142 ? 5.090 15.156 -8.611 1.00 68.38 142 ASN A O 1
ATOM 1143 N N . LEU A 1 143 ? 6.383 14.918 -6.801 1.00 71.12 143 LEU A N 1
ATOM 1144 C CA . LEU A 1 143 ? 5.394 15.424 -5.858 1.00 71.12 143 LEU A CA 1
ATOM 1145 C C . LEU A 1 143 ? 5.216 16.929 -5.939 1.00 71.12 143 LEU A C 1
ATOM 1147 O O . LEU A 1 143 ? 4.084 17.394 -5.867 1.00 71.12 143 LEU A O 1
ATOM 1151 N N . ILE A 1 144 ? 6.296 17.685 -6.152 1.00 69.25 144 ILE A N 1
ATOM 1152 C CA . ILE A 1 144 ? 6.212 19.107 -6.497 1.00 69.25 144 ILE A CA 1
ATOM 1153 C C . ILE A 1 144 ? 5.365 19.268 -7.767 1.00 69.25 144 ILE A C 1
ATOM 1155 O O . ILE A 1 144 ? 4.438 20.079 -7.781 1.00 69.25 144 ILE A O 1
ATOM 1159 N N . GLY A 1 145 ? 5.616 18.444 -8.790 1.00 66.56 145 GLY A N 1
ATOM 1160 C CA . GLY A 1 145 ? 4.808 18.388 -10.010 1.00 66.56 145 GLY A CA 1
ATOM 1161 C C . GLY A 1 145 ? 3.325 18.108 -9.740 1.00 66.56 145 GLY A C 1
ATOM 1162 O O . GLY A 1 145 ? 2.471 18.866 -10.197 1.00 66.56 145 GLY A O 1
ATOM 1163 N N . CYS A 1 146 ? 3.007 17.086 -8.939 1.00 65.44 146 CYS A N 1
ATOM 1164 C CA . CYS A 1 146 ? 1.634 16.775 -8.525 1.00 65.44 146 CYS A CA 1
ATOM 1165 C C . CYS A 1 146 ? 0.980 17.938 -7.768 1.00 65.44 146 CYS A C 1
ATOM 1167 O O . CYS A 1 146 ? -0.178 18.267 -8.017 1.00 65.44 146 CYS A O 1
ATOM 1169 N N . MET A 1 147 ? 1.719 18.599 -6.876 1.00 65.19 147 MET A N 1
ATOM 1170 C CA . MET A 1 147 ? 1.231 19.748 -6.115 1.00 65.19 147 MET A CA 1
ATOM 1171 C C . MET A 1 147 ? 0.889 20.929 -7.030 1.00 65.19 147 MET A C 1
ATOM 1173 O O . MET A 1 147 ? -0.126 21.598 -6.826 1.00 65.19 147 MET A O 1
ATOM 1177 N N . PHE A 1 148 ? 1.718 21.184 -8.046 1.00 63.97 148 PHE A N 1
ATOM 1178 C CA . PHE A 1 148 ? 1.442 22.204 -9.053 1.00 63.97 148 PHE A CA 1
ATOM 1179 C C . PHE A 1 148 ? 0.247 21.821 -9.928 1.00 63.97 148 PHE A C 1
ATOM 1181 O O . PHE A 1 148 ? -0.638 22.652 -10.109 1.00 63.97 148 PHE A O 1
ATOM 1188 N N . ALA A 1 149 ? 0.156 20.574 -10.394 1.00 62.88 149 ALA A N 1
ATOM 1189 C CA . ALA A 1 149 ? -0.984 20.096 -11.179 1.00 62.88 149 ALA A CA 1
ATOM 1190 C C . ALA A 1 149 ? -2.312 20.211 -10.407 1.00 62.88 149 ALA A C 1
ATOM 1192 O O . ALA A 1 149 ? -3.306 20.690 -10.954 1.00 62.88 149 ALA A O 1
ATOM 1193 N N . TYR A 1 150 ? -2.311 19.858 -9.117 1.00 59.38 150 TYR A N 1
ATOM 1194 C CA . TYR A 1 150 ? -3.479 19.980 -8.242 1.00 59.38 150 TYR A CA 1
ATOM 1195 C C . TYR A 1 150 ? -3.882 21.445 -8.006 1.00 59.38 150 TYR A C 1
ATOM 1197 O O . TYR A 1 150 ? -5.063 21.782 -8.057 1.00 59.38 150 TYR A O 1
ATOM 1205 N N . ARG A 1 151 ? -2.910 22.348 -7.805 1.00 56.78 151 ARG A N 1
ATOM 1206 C CA . ARG A 1 151 ? -3.166 23.789 -7.604 1.00 56.78 151 ARG A CA 1
ATOM 1207 C C . ARG A 1 151 ? -3.591 24.529 -8.870 1.00 56.78 151 ARG A C 1
ATOM 1209 O O . ARG A 1 151 ? -4.285 25.533 -8.762 1.00 56.78 151 ARG A O 1
ATOM 1216 N N . ILE A 1 152 ? -3.166 24.064 -10.043 1.00 54.72 152 ILE A N 1
ATOM 1217 C CA . ILE A 1 152 ? -3.502 24.681 -11.336 1.00 54.72 152 ILE A CA 1
ATOM 1218 C C . ILE A 1 152 ? -4.908 24.266 -11.806 1.00 54.72 152 ILE A C 1
ATOM 1220 O O . ILE A 1 152 ? -5.449 24.873 -12.725 1.00 54.72 152 ILE A O 1
ATOM 1224 N N . GLY A 1 153 ? -5.566 23.322 -11.125 1.00 48.41 153 GLY A N 1
ATOM 1225 C CA . GLY A 1 153 ? -6.976 23.041 -11.366 1.00 48.41 153 GLY A CA 1
ATOM 1226 C C . GLY A 1 153 ? -7.218 22.393 -12.723 1.00 48.41 153 GLY A C 1
ATOM 1227 O O . GLY A 1 153 ? -8.121 22.799 -13.449 1.00 48.41 153 GLY A O 1
ATOM 1228 N N . VAL A 1 154 ? -6.464 21.344 -13.053 1.00 45.09 154 VAL A N 1
ATOM 1229 C CA . VAL A 1 154 ? -6.997 20.365 -14.002 1.00 45.09 154 VAL A CA 1
ATOM 1230 C C . VAL A 1 154 ? -8.028 19.548 -13.227 1.00 45.09 154 VAL A C 1
ATOM 1232 O O . VAL A 1 154 ? -7.710 18.520 -12.632 1.00 45.09 154 VAL A O 1
ATOM 1235 N N . ARG A 1 155 ? -9.271 20.048 -13.178 1.00 41.31 155 ARG A N 1
ATOM 1236 C CA . ARG A 1 155 ? -10.428 19.161 -13.057 1.00 41.31 155 ARG A CA 1
ATOM 1237 C C . ARG A 1 155 ? -10.299 18.193 -14.225 1.00 41.31 155 ARG A C 1
ATOM 1239 O O . ARG A 1 155 ? -10.464 18.585 -15.374 1.00 41.31 155 ARG A O 1
ATOM 1246 N N . VAL A 1 156 ? -9.886 16.966 -13.939 1.00 42.19 156 VAL A N 1
ATOM 1247 C CA . VAL A 1 156 ? -10.208 15.866 -14.837 1.00 42.19 156 VAL A CA 1
ATOM 1248 C C . VAL A 1 156 ? -11.689 15.660 -14.572 1.00 42.19 156 VAL A C 1
ATOM 1250 O O . VAL A 1 156 ? -12.050 15.221 -13.482 1.00 42.19 156 VAL A O 1
ATOM 1253 N N . ASP A 1 157 ? -12.513 16.193 -15.470 1.00 40.50 157 ASP A N 1
ATOM 1254 C CA . ASP A 1 157 ? -13.963 16.085 -15.382 1.00 40.50 157 ASP A CA 1
ATOM 1255 C C . ASP A 1 157 ? -14.384 14.611 -15.236 1.00 40.50 157 ASP A C 1
ATOM 1257 O O . ASP A 1 157 ? -13.673 13.700 -15.671 1.00 40.50 157 ASP A O 1
ATOM 1261 N N . GLU A 1 158 ? -15.513 14.455 -14.545 1.00 35.19 158 GLU A N 1
ATOM 1262 C CA . GLU A 1 158 ? -16.215 13.231 -14.130 1.00 35.19 158 GLU A CA 1
ATOM 1263 C C . GLU A 1 158 ? -16.343 12.139 -15.204 1.00 35.19 158 GLU A C 1
ATOM 1265 O O . GLU A 1 158 ? -16.584 12.465 -16.391 1.00 35.19 158 GLU A O 1
#

Foldseek 3Di:
DADDADAAKKKWDAPDPVCNPDIDIDGWHHFDVVQKDKDWAWPWDWDQDPVRDIDTDQTWTKIKIKGKWFATPPVSVVVVVSCLVRPQWIWMDRGPLQSVDIATKGWPDKDQDADPPHRDPTIIMTMIIGPDIDRDGHDPVVVVVSNVVVVVDPPPDD

Solvent-accessible surface area (backbone atoms only — not comparable to full-atom values): 9068 Å² total; per-residue (Å²): 114,77,64,81,70,88,42,21,34,27,42,35,35,47,92,40,88,88,59,72,84,59,74,47,78,46,80,44,71,50,45,35,93,88,34,60,47,82,46,72,48,83,63,48,54,72,44,71,45,100,85,73,45,80,43,73,52,76,67,30,23,44,43,37,38,40,38,30,29,65,70,51,52,68,72,54,51,54,50,52,53,49,38,53,75,76,43,34,60,33,37,37,19,66,25,57,84,45,65,89,50,61,44,55,23,33,52,77,44,78,44,76,49,58,57,96,89,37,84,52,82,30,32,42,37,39,32,33,37,40,73,56,74,38,74,76,76,74,33,56,68,58,48,53,50,49,54,49,48,64,72,69,59,71,73,78,77,133

Sequence (158 aa):
MAYTGSGGPTIIYYDDPVNMSNPIRVDLPVANKGKREDTYSDETDRFENIDGKYISGPPRWRFTAKYNFASVTGGHIDKLMDIYNRSNFVKLIPHIDFPMICYDCLIDSVAIIPQDGYIMKDEIEMELTSVNYIYTRPSIDNLIGCMFAYRIGVRVDE